Protein AF-A0A2M7IT67-F1 (afdb_monomer_lite)

Secondary structure (DSSP, 8-state):
-TT-S--TT--SSTHHHHHHHHHHHTT------TT---------HHHH-TTSHHHHHHHHHHHHHHHHTTT---SS-----

Sequence (81 aa):
EQIGYYDDKIFYGPEDIDYCLRAWHAGWEVWYYPFTKIFHHEQRITKQKFFSKISAKHFLGISYLFRKYHWKLSRDNDKIN

pLDDT: mean 85.88, std 13.6, range [35.84, 97.19]

Radius of gyration: 15.32 Å; chains: 1; bounding box: 43×25×35 Å

Structure (mmCIF, N/CA/C/O backbone):
data_AF-A0A2M7IT67-F1
#
_entry.id   AF-A0A2M7IT67-F1
#
loop_
_atom_site.group_PDB
_atom_site.id
_atom_site.type_symbol
_atom_site.label_atom_id
_atom_site.label_alt_id
_atom_site.label_comp_id
_atom_site.label_asym_id
_atom_site.label_entity_id
_atom_site.label_seq_id
_atom_site.pdbx_PDB_ins_code
_atom_site.Cartn_x
_atom_site.Cartn_y
_atom_site.Cartn_z
_atom_site.occupancy
_atom_site.B_iso_or_equiv
_atom_site.auth_seq_id
_atom_site.auth_comp_id
_atom_site.auth_asym_id
_atom_site.auth_atom_id
_atom_site.pdbx_PDB_model_num
ATOM 1 N N . GLU A 1 1 ? -14.522 -12.296 -2.406 1.00 64.44 1 GLU A N 1
ATOM 2 C CA . GLU A 1 1 ? -14.747 -11.932 -3.826 1.00 64.44 1 GLU A CA 1
ATOM 3 C C . GLU A 1 1 ? -14.975 -10.439 -4.086 1.00 64.44 1 GLU A C 1
ATOM 5 O O . GLU A 1 1 ? -14.522 -9.980 -5.121 1.00 64.44 1 GLU A O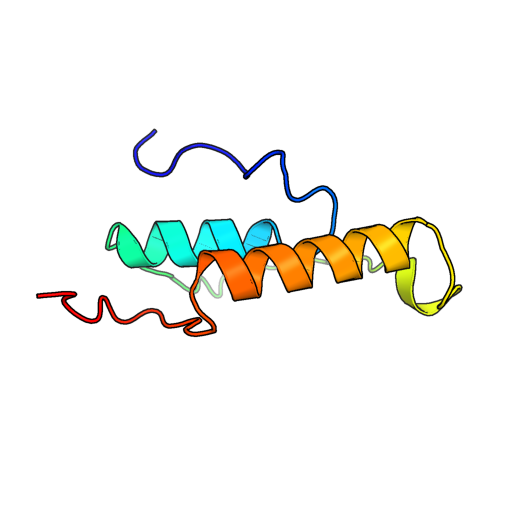 1
ATOM 10 N N . GLN A 1 2 ? -15.588 -9.663 -3.177 1.00 88.81 2 GLN A N 1
ATOM 11 C CA . GLN A 1 2 ? -16.041 -8.272 -3.406 1.00 88.81 2 GLN A CA 1
ATOM 12 C C . GLN A 1 2 ? -15.041 -7.301 -4.072 1.00 88.81 2 GLN A C 1
ATOM 14 O O . GLN A 1 2 ? -15.458 -6.509 -4.909 1.00 88.81 2 GLN A O 1
ATOM 19 N N . ILE A 1 3 ? -13.751 -7.336 -3.719 1.00 92.50 3 ILE A N 1
ATOM 20 C CA . ILE A 1 3 ? -12.750 -6.395 -4.257 1.00 92.50 3 ILE A CA 1
ATOM 21 C C . ILE A 1 3 ? -11.833 -7.001 -5.327 1.00 92.50 3 ILE A C 1
ATOM 23 O O . ILE A 1 3 ? -11.022 -6.272 -5.889 1.00 92.50 3 ILE A O 1
ATOM 27 N N . GLY A 1 4 ? -11.977 -8.291 -5.653 1.00 94.12 4 GLY A N 1
ATOM 28 C CA . GLY A 1 4 ? -11.120 -8.999 -6.615 1.00 94.12 4 GLY A CA 1
ATOM 29 C C . GLY A 1 4 ? -9.673 -9.222 -6.144 1.00 94.12 4 GLY A C 1
ATOM 30 O O . GLY A 1 4 ? -9.327 -8.949 -4.996 1.00 94.12 4 GLY A O 1
ATOM 31 N N . TYR A 1 5 ? -8.827 -9.739 -7.040 1.00 94.56 5 TYR A N 1
ATOM 32 C CA . TYR A 1 5 ? -7.396 -9.981 -6.797 1.00 94.56 5 TYR A CA 1
ATOM 33 C C . TYR A 1 5 ? -6.546 -8.713 -7.023 1.00 94.56 5 TYR A C 1
ATOM 35 O O . TYR A 1 5 ? -7.065 -7.592 -7.069 1.00 94.56 5 TYR A O 1
ATOM 43 N N . TYR A 1 6 ? -5.224 -8.861 -7.109 1.00 95.31 6 TYR A N 1
ATOM 44 C CA . TYR A 1 6 ? -4.336 -7.774 -7.520 1.00 95.31 6 TYR A CA 1
ATOM 45 C C . TYR A 1 6 ? -4.564 -7.383 -8.985 1.00 95.31 6 TYR A C 1
ATOM 47 O O . TYR A 1 6 ? -5.035 -8.177 -9.792 1.00 95.31 6 TYR A O 1
ATOM 55 N N . ASP A 1 7 ? -4.286 -6.117 -9.299 1.00 94.38 7 ASP A N 1
ATOM 56 C CA . ASP A 1 7 ? -4.373 -5.595 -10.663 1.00 94.38 7 ASP A CA 1
ATOM 57 C C . ASP A 1 7 ? -3.135 -6.059 -11.440 1.00 94.38 7 ASP A C 1
ATOM 59 O O . ASP A 1 7 ? -2.035 -5.569 -11.191 1.00 94.38 7 ASP A O 1
ATOM 63 N N . ASP A 1 8 ? -3.310 -6.976 -12.395 1.00 93.69 8 ASP A N 1
ATOM 64 C CA . ASP A 1 8 ? -2.218 -7.578 -13.181 1.00 93.69 8 ASP A CA 1
ATOM 65 C C . ASP A 1 8 ? -1.395 -6.559 -13.997 1.00 93.69 8 ASP A C 1
ATOM 67 O O . ASP A 1 8 ? -0.330 -6.881 -14.533 1.00 93.69 8 ASP A O 1
ATOM 71 N N . LYS A 1 9 ? -1.854 -5.303 -14.097 1.00 91.69 9 LYS A N 1
ATOM 72 C CA . LYS A 1 9 ? -1.078 -4.199 -14.686 1.00 91.69 9 LYS A CA 1
ATOM 73 C C . LYS A 1 9 ? 0.039 -3.703 -13.764 1.00 91.69 9 LYS A C 1
ATOM 75 O O . LYS A 1 9 ? 0.948 -3.017 -14.238 1.00 91.69 9 LYS A O 1
ATOM 80 N N . ILE A 1 10 ? -0.012 -4.032 -12.473 1.00 92.12 10 ILE A N 1
ATOM 81 C CA . ILE A 1 10 ? 0.996 -3.676 -11.476 1.00 92.12 10 ILE A CA 1
ATOM 82 C C . ILE 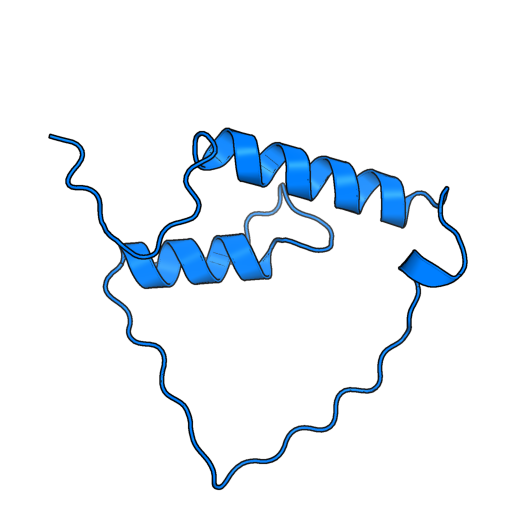A 1 10 ? 1.824 -4.921 -11.158 1.00 92.12 10 ILE A C 1
ATOM 84 O O . ILE A 1 10 ? 1.395 -5.822 -10.452 1.00 92.12 10 ILE A O 1
ATOM 88 N N . PHE A 1 11 ? 3.035 -4.972 -11.708 1.00 87.88 11 PHE A N 1
ATOM 89 C CA . PHE A 1 11 ? 3.911 -6.135 -11.553 1.00 87.88 11 PHE A CA 1
ATOM 90 C C . PHE A 1 11 ? 4.717 -6.134 -10.244 1.00 87.88 11 PHE A C 1
ATOM 92 O O . PHE A 1 11 ? 5.118 -7.200 -9.785 1.00 87.88 11 PHE A O 1
ATOM 99 N N . TYR A 1 12 ? 5.067 -4.958 -9.713 1.00 85.75 12 TYR A N 1
ATOM 100 C CA . TYR A 1 12 ? 5.938 -4.849 -8.542 1.00 85.75 12 TYR A CA 1
ATOM 101 C C . TYR A 1 12 ? 5.861 -3.466 -7.886 1.00 85.75 12 TYR A C 1
ATOM 103 O O . TYR A 1 12 ? 6.132 -2.459 -8.552 1.00 85.75 12 TYR A O 1
ATOM 111 N N . GLY A 1 13 ? 5.607 -3.440 -6.579 1.00 87.62 13 GLY A N 1
ATOM 112 C CA . GLY A 1 13 ? 5.593 -2.256 -5.729 1.00 87.62 13 GLY A CA 1
ATOM 113 C C . GLY A 1 13 ? 4.198 -1.855 -5.245 1.00 87.62 13 GLY A C 1
ATOM 114 O O . GLY A 1 13 ? 3.869 -2.212 -4.126 1.00 87.62 13 GLY A O 1
ATOM 115 N N . PRO A 1 14 ? 3.411 -1.070 -6.009 1.00 94.88 14 PRO A N 1
ATOM 116 C CA . PRO A 1 14 ? 2.184 -0.443 -5.506 1.00 94.88 14 PRO A CA 1
ATOM 117 C C . PRO A 1 14 ? 0.909 -1.295 -5.644 1.00 94.88 14 PRO A C 1
ATOM 119 O O . PRO A 1 14 ? -0.198 -0.759 -5.543 1.00 94.88 14 PRO A O 1
ATOM 122 N N . GLU A 1 15 ? 1.020 -2.592 -5.933 1.00 95.25 15 GLU A N 1
ATOM 123 C CA . GLU A 1 15 ? -0.132 -3.497 -6.045 1.00 95.25 15 GLU A CA 1
ATOM 124 C C . GLU A 1 15 ? -0.891 -3.629 -4.720 1.00 95.25 15 GLU A C 1
ATOM 126 O O . GLU A 1 15 ? -2.120 -3.730 -4.708 1.00 95.25 15 GLU A O 1
ATOM 131 N N . ASP A 1 16 ? -0.161 -3.566 -3.608 1.00 93.81 16 ASP A N 1
ATOM 132 C CA . ASP A 1 16 ? -0.692 -3.591 -2.251 1.00 93.81 16 ASP A CA 1
ATOM 133 C C . ASP A 1 16 ? -1.444 -2.295 -1.914 1.00 93.81 16 ASP A C 1
ATOM 135 O O . ASP A 1 16 ? -2.526 -2.349 -1.326 1.00 93.81 16 ASP A O 1
ATOM 139 N N . ILE A 1 17 ? -0.936 -1.139 -2.353 1.00 94.31 17 ILE A N 1
ATOM 140 C CA . ILE A 1 17 ? -1.599 0.164 -2.215 1.00 94.31 17 ILE A CA 1
ATOM 141 C C . ILE A 1 17 ? -2.923 0.161 -2.984 1.00 94.31 17 ILE A C 1
ATOM 143 O O . ILE A 1 17 ? -3.951 0.548 -2.428 1.00 94.31 17 ILE A O 1
ATOM 147 N N . ASP A 1 18 ? -2.924 -0.306 -4.239 1.00 95.69 18 ASP A N 1
ATOM 148 C CA . ASP A 1 18 ? -4.151 -0.431 -5.036 1.00 95.69 18 ASP A CA 1
ATOM 149 C C . ASP A 1 18 ? -5.191 -1.325 -4.351 1.00 95.69 18 ASP A C 1
ATOM 151 O O . ASP A 1 18 ? -6.378 -0.994 -4.310 1.00 95.69 18 ASP A O 1
ATOM 155 N N . TYR A 1 19 ? -4.747 -2.453 -3.795 1.00 94.75 19 TYR A N 1
ATOM 156 C CA . TYR A 1 19 ? -5.620 -3.370 -3.074 1.00 94.75 19 TYR A CA 1
ATOM 157 C C . TYR A 1 19 ? -6.200 -2.735 -1.803 1.00 94.75 19 TYR A C 1
ATOM 159 O O . TYR A 1 19 ? -7.405 -2.831 -1.565 1.00 94.75 19 TYR A O 1
ATOM 167 N N . CYS A 1 20 ? -5.375 -2.035 -1.016 1.00 93.44 20 CYS A N 1
ATOM 168 C CA . CYS A 1 20 ? -5.818 -1.334 0.191 1.00 93.44 20 CYS A CA 1
ATOM 169 C C . CYS A 1 20 ? -6.838 -0.232 -0.125 1.00 93.44 20 CYS A C 1
ATOM 171 O O . CYS A 1 20 ? -7.852 -0.131 0.563 1.00 93.44 20 CYS A O 1
ATOM 173 N N . LEU A 1 21 ? -6.617 0.550 -1.186 1.00 93.81 21 LEU A N 1
ATOM 174 C CA . LEU A 1 21 ? -7.563 1.582 -1.626 1.00 93.81 21 LEU A CA 1
ATOM 175 C C . LEU A 1 21 ? -8.905 0.974 -2.037 1.00 93.81 21 LEU A C 1
ATOM 177 O O . LEU A 1 21 ? -9.954 1.458 -1.618 1.00 93.81 21 LEU A O 1
ATOM 181 N N . ARG A 1 22 ? -8.896 -0.130 -2.793 1.00 94.00 22 ARG A N 1
ATOM 182 C CA . ARG A 1 22 ? -10.132 -0.850 -3.142 1.00 94.00 22 ARG A CA 1
ATOM 183 C C . ARG A 1 22 ? -10.857 -1.396 -1.917 1.00 94.00 22 ARG A C 1
ATOM 185 O O . ARG A 1 22 ? -12.080 -1.290 -1.856 1.00 94.00 22 ARG A O 1
ATOM 192 N N . ALA A 1 23 ? -10.129 -1.951 -0.948 1.00 94.25 23 ALA A N 1
ATOM 193 C CA . ALA A 1 23 ? -10.708 -2.414 0.311 1.00 94.25 23 ALA A CA 1
ATOM 194 C C . ALA A 1 23 ? -11.391 -1.260 1.062 1.00 94.25 23 ALA A C 1
ATOM 196 O O . ALA A 1 23 ? -12.545 -1.383 1.470 1.00 94.25 23 ALA A O 1
ATOM 197 N N . TRP A 1 24 ? -10.723 -0.111 1.168 1.00 92.38 24 TRP A N 1
ATOM 198 C CA . TRP A 1 24 ? -11.293 1.087 1.782 1.00 92.38 24 TRP A CA 1
ATOM 199 C C . TRP A 1 24 ? -12.534 1.599 1.055 1.00 92.38 24 TRP A C 1
ATOM 201 O O . TRP A 1 24 ? -13.555 1.836 1.699 1.00 92.38 24 TRP A O 1
ATOM 211 N N . HIS A 1 25 ? -12.494 1.703 -0.274 1.00 91.00 25 HIS A N 1
ATOM 212 C CA . HIS A 1 25 ? -13.649 2.145 -1.057 1.00 91.00 25 HIS A CA 1
ATOM 213 C C . HIS A 1 25 ? -14.836 1.176 -0.961 1.00 9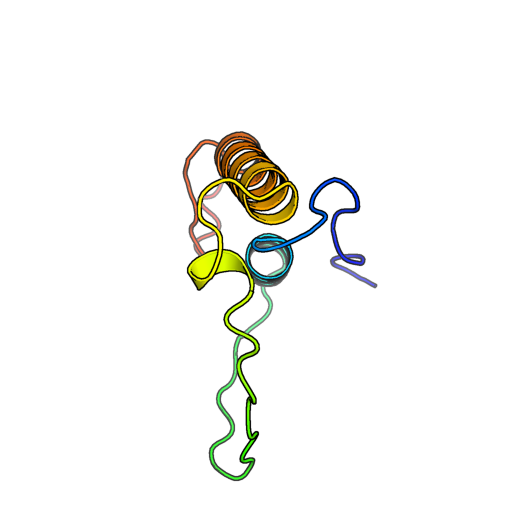1.00 25 HIS A C 1
ATOM 215 O O . HIS A 1 25 ? -15.989 1.607 -1.007 1.00 91.00 25 HIS A O 1
ATOM 221 N N . ALA A 1 26 ? -14.566 -0.114 -0.740 1.00 92.75 26 ALA A N 1
ATOM 222 C CA . ALA A 1 26 ? -15.571 -1.134 -0.445 1.00 92.75 26 ALA A CA 1
ATOM 223 C C . ALA A 1 26 ? -16.102 -1.096 1.004 1.00 92.75 26 ALA A C 1
ATOM 225 O O . ALA A 1 26 ? -16.941 -1.924 1.365 1.00 92.75 26 ALA A O 1
ATOM 226 N N . GLY A 1 27 ? -15.632 -0.153 1.827 1.00 92.00 27 GLY A N 1
ATOM 227 C CA . GLY A 1 27 ? -16.055 0.030 3.215 1.00 92.00 27 GLY A CA 1
ATOM 228 C C . GLY A 1 27 ? -15.399 -0.935 4.200 1.00 92.00 27 GLY A C 1
ATOM 229 O O . GLY A 1 27 ? -15.909 -1.106 5.304 1.00 92.00 27 GLY A O 1
ATOM 230 N N . TRP A 1 28 ? -14.303 -1.596 3.820 1.00 93.44 28 TRP A N 1
ATOM 231 C CA . TRP A 1 28 ? -13.602 -2.505 4.722 1.00 93.44 28 TRP A CA 1
ATOM 232 C C . TRP A 1 28 ? -12.795 -1.730 5.765 1.00 93.44 28 TRP A C 1
ATOM 234 O O . TRP A 1 28 ? -12.177 -0.701 5.480 1.00 93.44 28 TRP A O 1
ATOM 244 N N . GLU A 1 29 ? -12.754 -2.274 6.977 1.00 91.94 29 GLU A N 1
ATOM 245 C CA . GLU A 1 29 ? -12.000 -1.713 8.093 1.00 91.94 29 GLU A CA 1
ATOM 246 C C . GLU A 1 29 ? -10.598 -2.322 8.189 1.00 91.94 29 GLU A C 1
ATOM 248 O O . GLU A 1 29 ? -10.383 -3.501 7.904 1.00 91.94 29 GLU A O 1
ATOM 253 N N . VAL A 1 30 ? -9.637 -1.521 8.651 1.00 91.69 30 VAL A N 1
ATOM 254 C CA . VAL A 1 30 ? -8.274 -1.982 8.935 1.00 91.69 30 VAL A CA 1
ATOM 255 C C . VAL A 1 30 ? -8.107 -2.111 10.440 1.00 91.69 30 VAL A C 1
ATOM 257 O O . VAL A 1 30 ? -8.203 -1.123 11.167 1.00 91.69 30 VAL A O 1
ATOM 260 N N . TRP A 1 31 ? -7.822 -3.329 10.893 1.00 93.75 31 TRP A N 1
ATOM 261 C CA . TRP A 1 31 ? -7.662 -3.661 12.304 1.00 93.75 31 TRP A CA 1
ATOM 262 C C . TRP A 1 31 ? -6.202 -3.976 12.629 1.00 93.75 31 TRP A C 1
ATOM 264 O O . TRP A 1 31 ? -5.528 -4.700 11.897 1.00 93.75 31 TRP A O 1
ATOM 274 N N . TYR A 1 32 ? -5.720 -3.458 13.757 1.00 93.69 32 TYR A N 1
ATOM 275 C CA . TYR A 1 32 ? -4.414 -3.807 14.311 1.00 93.69 32 TYR A CA 1
ATOM 276 C C . TYR A 1 32 ? -4.579 -4.840 15.429 1.00 93.69 32 TYR A C 1
ATOM 278 O O . TYR A 1 32 ? -5.356 -4.628 16.359 1.00 93.69 32 TYR A O 1
ATOM 286 N N . TYR A 1 33 ? -3.827 -5.941 15.360 1.00 95.94 33 TYR A N 1
ATOM 287 C CA . TYR A 1 33 ? -3.871 -7.010 16.356 1.00 95.94 33 TYR A CA 1
ATOM 288 C C . TYR A 1 33 ? -2.506 -7.173 17.052 1.00 95.94 33 TYR A C 1
ATOM 290 O O . TYR A 1 33 ? -1.577 -7.724 16.459 1.00 95.94 33 TYR A O 1
ATOM 298 N N . PRO A 1 34 ? -2.357 -6.718 18.313 1.00 95.38 34 PRO A N 1
ATOM 299 C CA . PRO A 1 34 ? -1.049 -6.596 18.965 1.00 95.38 34 PRO A CA 1
ATOM 300 C C . PRO A 1 34 ? -0.433 -7.928 19.417 1.00 95.38 34 PRO A C 1
ATOM 302 O O . PRO A 1 34 ? 0.739 -7.963 19.790 1.00 95.38 34 PRO A O 1
ATOM 305 N N . PHE A 1 35 ? -1.197 -9.024 19.418 1.00 97.19 35 PHE A N 1
ATOM 306 C CA . PHE A 1 35 ? -0.721 -10.327 19.898 1.00 97.19 35 PHE A CA 1
ATOM 307 C C . PHE A 1 35 ? -0.019 -11.157 18.814 1.00 97.19 35 PHE A C 1
ATOM 309 O O . PHE A 1 35 ? 0.539 -12.211 19.116 1.00 97.19 35 PHE A O 1
ATOM 316 N N . THR A 1 36 ? 0.012 -10.680 17.567 1.00 95.62 36 THR A N 1
ATOM 317 C CA . THR A 1 36 ? 0.743 -11.319 16.467 1.00 95.62 36 THR A CA 1
ATOM 318 C C . THR A 1 36 ? 2.009 -10.535 16.139 1.00 95.62 36 THR A C 1
ATOM 320 O O . THR A 1 36 ? 1.999 -9.309 16.071 1.00 95.62 36 THR A O 1
ATOM 323 N N . LYS A 1 37 ? 3.113 -11.250 15.900 1.00 94.19 37 LYS A N 1
ATOM 324 C CA . LYS A 1 37 ? 4.386 -10.677 15.444 1.00 94.19 37 LYS A CA 1
ATOM 325 C C . LYS A 1 37 ? 4.787 -11.317 14.123 1.00 94.19 37 LYS A C 1
ATOM 327 O O . LYS A 1 37 ? 4.757 -12.538 14.000 1.00 94.19 37 LYS A O 1
ATOM 332 N N . ILE A 1 38 ? 5.175 -10.489 13.159 1.00 93.75 38 ILE A N 1
ATOM 333 C CA . ILE A 1 38 ? 5.623 -10.915 11.831 1.00 93.75 38 ILE A CA 1
ATOM 334 C C . ILE A 1 38 ? 7.040 -10.385 11.624 1.00 93.75 38 ILE A C 1
ATOM 336 O O . ILE A 1 38 ? 7.298 -9.201 11.832 1.00 93.75 38 ILE A O 1
ATOM 340 N N . PHE A 1 39 ? 7.956 -11.260 11.212 1.00 94.12 39 PHE A N 1
ATOM 341 C CA . PHE A 1 39 ? 9.320 -10.881 10.850 1.00 94.12 39 PHE A CA 1
ATOM 342 C C . PHE A 1 39 ? 9.412 -10.699 9.337 1.00 94.12 39 PHE A C 1
ATOM 344 O O . PHE A 1 39 ? 9.107 -11.618 8.579 1.00 94.12 39 PHE A O 1
ATOM 351 N N . HIS A 1 40 ? 9.841 -9.517 8.895 1.00 90.44 40 HIS A N 1
ATOM 352 C CA . HIS A 1 40 ? 10.042 -9.218 7.481 1.00 90.44 40 HIS A CA 1
ATOM 353 C C . HIS A 1 40 ? 11.540 -9.154 7.167 1.00 90.44 40 HIS A C 1
ATOM 355 O O . HIS A 1 40 ? 12.241 -8.237 7.592 1.00 90.44 40 HIS A O 1
ATOM 361 N N . HIS A 1 41 ? 12.032 -10.131 6.406 1.00 90.31 41 HIS A N 1
ATOM 362 C CA . HIS A 1 41 ? 13.395 -10.122 5.883 1.00 90.31 41 HIS A CA 1
ATOM 363 C C . HIS A 1 41 ? 13.448 -9.331 4.571 1.00 90.31 41 HIS A C 1
ATOM 365 O O . HIS A 1 41 ? 13.124 -9.851 3.503 1.00 90.31 41 HIS A O 1
ATOM 371 N N . GLU A 1 42 ? 13.844 -8.059 4.648 1.00 83.56 42 GLU A N 1
ATOM 372 C CA . GLU A 1 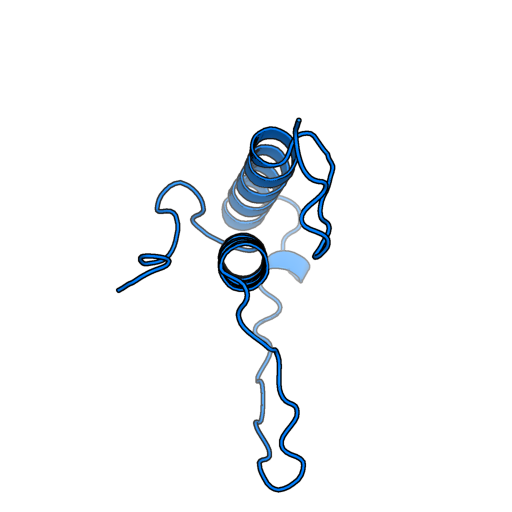42 ? 13.929 -7.196 3.469 1.00 83.56 42 GLU A CA 1
ATOM 373 C C . GLU A 1 42 ? 15.051 -7.625 2.506 1.00 83.56 42 GLU A C 1
ATOM 375 O O .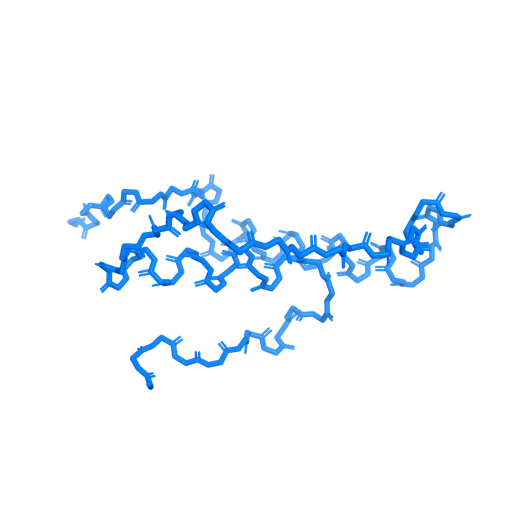 GLU A 1 42 ? 16.217 -7.736 2.876 1.00 83.56 42 GLU A O 1
ATOM 380 N N . GLN A 1 43 ? 14.720 -7.805 1.225 1.00 78.69 43 GLN A N 1
ATOM 381 C CA . GLN A 1 43 ? 15.704 -8.171 0.193 1.00 78.69 43 GLN A CA 1
ATOM 382 C C . GLN A 1 43 ? 16.426 -6.946 -0.408 1.00 78.69 43 GLN A C 1
ATOM 384 O O . GLN A 1 43 ? 17.448 -7.083 -1.081 1.00 78.69 43 GLN A O 1
ATOM 389 N N . ARG A 1 44 ? 15.903 -5.728 -0.180 1.00 76.81 44 ARG A N 1
ATOM 390 C CA . ARG A 1 44 ? 16.448 -4.428 -0.645 1.00 76.81 44 ARG A CA 1
ATOM 391 C C . ARG A 1 44 ? 16.822 -4.379 -2.138 1.00 76.81 44 ARG A C 1
ATOM 393 O O . ARG A 1 44 ? 17.722 -3.632 -2.525 1.00 76.81 44 ARG A O 1
ATOM 400 N N . ILE A 1 45 ? 16.138 -5.150 -2.983 1.00 69.62 45 ILE A N 1
ATOM 401 C CA . ILE A 1 45 ? 16.496 -5.357 -4.399 1.00 69.62 45 ILE A CA 1
ATOM 402 C C . ILE A 1 45 ? 16.554 -4.034 -5.179 1.00 69.62 45 ILE A C 1
ATOM 404 O O . ILE A 1 45 ? 17.485 -3.798 -5.947 1.00 69.62 45 ILE A O 1
ATOM 408 N N . THR A 1 46 ? 15.603 -3.131 -4.938 1.00 63.25 46 THR A N 1
ATOM 409 C CA . THR A 1 46 ? 15.531 -1.812 -5.590 1.00 63.25 46 THR A CA 1
ATOM 410 C C . THR A 1 46 ? 16.634 -0.851 -5.142 1.00 63.25 46 THR A C 1
ATOM 412 O O . THR A 1 46 ? 17.042 0.013 -5.915 1.00 63.25 46 THR A O 1
ATOM 415 N N . LYS A 1 47 ? 17.170 -1.021 -3.925 1.00 61.69 47 LYS A N 1
ATOM 416 C CA . LYS A 1 47 ? 18.202 -0.147 -3.340 1.00 61.69 47 LYS A CA 1
ATOM 417 C C . LYS A 1 47 ? 19.609 -0.467 -3.850 1.00 61.69 47 LYS A C 1
ATOM 419 O O . LYS A 1 47 ? 20.474 0.401 -3.847 1.00 61.69 47 LYS A O 1
ATOM 424 N N . GLN A 1 48 ? 19.838 -1.701 -4.298 1.00 61.03 48 GLN A N 1
ATOM 425 C CA . GLN A 1 48 ? 21.147 -2.143 -4.786 1.00 61.03 48 GLN A CA 1
ATOM 426 C C . GLN A 1 48 ? 21.427 -1.695 -6.230 1.00 61.03 48 GLN A C 1
ATOM 428 O O . GLN A 1 48 ? 22.586 -1.545 -6.609 1.00 61.03 48 GLN A O 1
ATOM 433 N N . LYS A 1 49 ? 20.385 -1.474 -7.048 1.00 62.41 49 LYS A N 1
ATOM 434 C CA . LYS A 1 49 ? 20.516 -1.055 -8.455 1.00 62.41 49 LYS A CA 1
ATOM 435 C C . LYS A 1 49 ? 19.399 -0.083 -8.848 1.00 62.41 49 LYS A C 1
ATOM 437 O O . LYS A 1 49 ? 18.345 -0.499 -9.330 1.00 62.41 49 LYS A O 1
ATOM 442 N N . PHE A 1 50 ? 19.664 1.216 -8.706 1.00 59.12 50 PHE A N 1
ATOM 443 C CA . PHE A 1 50 ? 18.721 2.289 -9.057 1.00 59.12 50 PHE A CA 1
ATOM 444 C C . PHE A 1 50 ? 18.188 2.193 -10.501 1.00 59.12 50 PHE A C 1
ATOM 446 O O . PHE A 1 50 ? 17.003 2.418 -10.718 1.00 59.12 50 PHE A O 1
ATOM 453 N N . PHE A 1 51 ? 19.007 1.755 -11.465 1.00 68.44 51 PHE A N 1
ATOM 454 C CA . PHE A 1 51 ? 18.625 1.614 -12.882 1.00 68.44 51 PHE A CA 1
ATOM 455 C C . PHE A 1 51 ? 18.306 0.171 -13.309 1.00 68.44 51 PHE A C 1
ATOM 457 O O . PHE A 1 51 ? 18.585 -0.239 -14.435 1.00 68.44 51 PHE A O 1
ATOM 464 N N . SER A 1 52 ? 17.752 -0.650 -12.415 1.00 81.06 52 SER A N 1
ATOM 465 C CA . SER A 1 52 ? 17.332 -2.006 -12.785 1.00 81.06 52 SER A CA 1
ATOM 466 C C . SER A 1 52 ? 15.992 -2.016 -13.535 1.00 81.06 52 SER A C 1
ATOM 468 O O . SER A 1 52 ? 15.152 -1.132 -13.361 1.00 81.06 52 SER A O 1
ATOM 470 N N . LYS A 1 53 ? 15.739 -3.075 -14.320 1.00 84.00 53 LYS A N 1
ATOM 471 C CA . LYS A 1 53 ? 14.417 -3.321 -14.934 1.00 84.00 53 LYS A CA 1
ATOM 472 C C . LYS A 1 53 ? 13.293 -3.351 -13.889 1.00 84.00 53 LYS A C 1
ATOM 474 O O . LYS A 1 53 ? 12.177 -2.942 -14.188 1.00 84.00 53 LYS A O 1
ATOM 479 N N . ILE A 1 54 ? 13.591 -3.824 -12.676 1.00 86.56 54 ILE A N 1
ATOM 480 C CA . ILE A 1 54 ? 12.646 -3.861 -11.554 1.00 86.56 54 ILE A CA 1
ATOM 481 C C . ILE A 1 54 ? 12.310 -2.437 -11.111 1.00 86.56 54 ILE A C 1
ATOM 483 O O . ILE A 1 54 ? 11.137 -2.114 -10.983 1.00 86.56 54 ILE A O 1
ATOM 487 N N . SER A 1 55 ? 13.309 -1.563 -10.971 1.00 86.62 55 SER A N 1
ATOM 488 C CA . SER A 1 55 ? 13.101 -0.150 -10.632 1.00 86.62 55 SER A CA 1
ATOM 489 C C . SER A 1 55 ? 12.254 0.576 -11.683 1.00 86.62 55 SER A C 1
ATOM 491 O O . SER A 1 55 ? 11.359 1.338 -11.329 1.00 86.62 55 SER A O 1
ATOM 493 N N . ALA A 1 56 ? 12.474 0.295 -12.973 1.00 88.81 56 ALA A N 1
ATOM 494 C CA . ALA A 1 56 ? 11.653 0.851 -14.051 1.00 88.81 56 ALA A CA 1
ATOM 495 C C . ALA A 1 56 ? 10.196 0.360 -13.982 1.00 88.81 56 ALA A C 1
ATOM 497 O O . ALA A 1 56 ? 9.274 1.169 -14.039 1.00 88.81 56 ALA A O 1
ATOM 498 N N . LYS A 1 57 ? 9.973 -0.951 -13.802 1.00 89.56 57 LYS A N 1
ATOM 499 C CA . LYS A 1 57 ? 8.622 -1.507 -13.610 1.00 89.56 57 LYS A CA 1
ATOM 500 C C . LYS A 1 57 ? 7.936 -0.935 -12.369 1.00 89.56 57 LYS A C 1
ATOM 502 O O . LYS A 1 57 ? 6.751 -0.628 -12.434 1.00 89.56 57 LYS A O 1
ATOM 507 N N . HIS A 1 58 ? 8.685 -0.744 -11.287 1.00 90.56 58 HIS A N 1
ATOM 508 C CA . HIS A 1 58 ? 8.190 -0.131 -10.061 1.00 90.56 58 HIS A CA 1
ATOM 509 C C . HIS A 1 58 ? 7.704 1.300 -10.315 1.00 90.56 58 HIS A C 1
ATOM 511 O O . HIS A 1 58 ? 6.565 1.637 -10.004 1.00 90.56 58 HIS A O 1
ATOM 517 N N . PHE A 1 59 ? 8.527 2.123 -10.972 1.00 91.50 59 PHE A N 1
ATOM 518 C CA . PHE A 1 59 ? 8.162 3.493 -11.333 1.00 91.50 59 PHE A CA 1
ATOM 519 C C . PHE A 1 59 ? 6.942 3.560 -12.267 1.00 91.50 59 PHE A C 1
ATOM 521 O O . PHE A 1 59 ? 6.058 4.400 -12.079 1.00 91.50 59 PHE A O 1
ATOM 528 N N . LEU A 1 60 ? 6.861 2.659 -13.253 1.00 93.25 60 LEU A N 1
ATOM 529 C CA . LEU A 1 60 ? 5.699 2.546 -14.141 1.00 93.25 60 LEU A CA 1
ATOM 530 C C . LEU A 1 60 ? 4.432 2.151 -13.371 1.00 93.25 60 LEU A C 1
ATOM 532 O O . LEU A 1 60 ? 3.380 2.742 -13.609 1.00 93.25 60 LEU A O 1
ATOM 536 N N . GLY A 1 61 ? 4.536 1.213 -12.426 1.00 94.50 61 GLY A N 1
ATOM 537 C CA . GLY A 1 61 ? 3.436 0.829 -11.540 1.00 94.50 61 GLY A CA 1
ATOM 538 C C . GLY A 1 61 ? 2.944 2.004 -10.698 1.00 94.50 61 GLY A C 1
ATOM 539 O O . GLY A 1 61 ? 1.742 2.249 -10.631 1.00 94.50 61 GLY A O 1
ATOM 540 N N . ILE A 1 62 ? 3.865 2.787 -10.127 1.00 94.50 62 ILE A N 1
ATOM 541 C CA . ILE A 1 62 ? 3.525 3.982 -9.338 1.00 94.50 62 ILE A CA 1
ATOM 542 C C . ILE A 1 62 ? 2.810 5.007 -10.225 1.00 94.50 62 ILE A C 1
ATOM 544 O O . ILE A 1 62 ? 1.740 5.500 -9.875 1.00 94.50 62 ILE A O 1
ATOM 548 N N . SER A 1 63 ? 3.355 5.286 -11.409 1.00 94.62 63 SER A N 1
ATOM 549 C CA . SER A 1 63 ? 2.761 6.232 -12.363 1.00 94.62 63 SER A CA 1
ATOM 550 C C . SER A 1 63 ? 1.361 5.792 -12.812 1.00 94.62 63 SER A C 1
ATOM 552 O O . SER A 1 63 ? 0.451 6.615 -12.940 1.00 94.62 63 SER A O 1
ATOM 554 N N . TYR A 1 64 ? 1.164 4.486 -13.020 1.00 95.62 64 TYR A N 1
ATOM 555 C CA . TYR A 1 64 ? -0.143 3.902 -13.310 1.00 95.62 64 TYR A CA 1
ATOM 556 C C . TYR A 1 64 ? -1.124 4.093 -12.149 1.00 95.62 64 TYR A C 1
ATOM 558 O O . TYR A 1 64 ? -2.245 4.536 -12.399 1.00 95.62 64 TYR A O 1
ATOM 566 N N . LEU A 1 65 ? -0.701 3.824 -10.908 1.00 95.62 65 LEU A N 1
ATOM 567 C CA . LEU A 1 65 ? -1.516 4.016 -9.707 1.00 95.62 65 LEU A CA 1
ATOM 568 C C . LEU A 1 65 ? -1.991 5.471 -9.594 1.00 95.62 65 LEU A C 1
ATOM 570 O O . LEU A 1 65 ? -3.190 5.725 -9.521 1.00 95.62 65 LEU A O 1
ATOM 574 N N . PHE A 1 66 ? -1.075 6.441 -9.661 1.00 94.62 66 PHE A N 1
ATOM 575 C CA . PHE A 1 66 ? -1.436 7.861 -9.570 1.00 94.62 66 PHE A CA 1
ATOM 576 C C . PHE A 1 66 ? -2.428 8.283 -10.654 1.00 94.62 66 PHE A C 1
ATOM 578 O O . PHE A 1 66 ? -3.377 9.016 -10.372 1.00 94.62 66 PHE A O 1
ATOM 585 N N . ARG A 1 67 ? -2.260 7.779 -11.882 1.00 94.94 67 ARG A N 1
ATOM 586 C CA . ARG A 1 67 ? -3.216 8.024 -12.967 1.00 94.94 67 ARG A CA 1
ATOM 587 C C . ARG A 1 67 ? -4.575 7.374 -12.698 1.00 94.94 67 ARG A C 1
ATOM 589 O O . ARG A 1 67 ? -5.589 8.023 -12.929 1.00 94.94 67 ARG A O 1
ATOM 596 N N . LYS A 1 68 ? -4.599 6.123 -12.221 1.00 94.06 68 LYS A N 1
ATOM 597 C CA . LYS A 1 68 ? -5.823 5.358 -11.909 1.00 94.06 68 LYS A CA 1
ATOM 598 C C . LYS A 1 68 ? -6.686 6.070 -10.865 1.00 94.06 68 LYS A C 1
ATOM 600 O O . LYS A 1 68 ? -7.901 6.081 -11.005 1.00 94.06 68 LYS A O 1
ATOM 605 N N . TYR A 1 69 ? -6.055 6.697 -9.875 1.00 93.06 69 TYR A N 1
ATOM 606 C CA . TYR A 1 69 ? -6.734 7.401 -8.783 1.00 93.06 69 TYR A CA 1
ATOM 607 C C . TYR A 1 69 ? -6.756 8.927 -8.952 1.00 93.06 69 TYR A C 1
ATOM 609 O O . TYR A 1 69 ? -7.008 9.645 -7.991 1.00 93.06 69 TYR A O 1
ATOM 617 N N . HIS A 1 70 ? -6.476 9.455 -10.150 1.00 91.19 70 HIS A N 1
ATOM 618 C CA . HIS A 1 70 ? -6.498 10.900 -10.428 1.00 91.19 70 HIS A CA 1
ATOM 619 C C . HIS A 1 70 ? -5.716 11.745 -9.402 1.00 91.19 70 HIS A C 1
ATOM 621 O O . HIS A 1 70 ? -6.153 12.828 -9.016 1.00 91.19 70 HIS A O 1
ATOM 627 N N . TRP A 1 71 ? -4.562 11.244 -8.950 1.00 89.62 71 TRP A N 1
ATOM 628 C CA . TRP A 1 71 ? -3.718 11.863 -7.918 1.00 89.62 71 TRP A CA 1
ATOM 629 C C . TRP A 1 71 ? -4.366 12.021 -6.531 1.00 89.62 71 TRP A C 1
ATOM 631 O O . TRP A 1 71 ? -3.821 12.712 -5.672 1.00 89.62 71 TRP A O 1
ATOM 641 N N . LYS A 1 72 ? -5.486 11.336 -6.278 1.00 88.44 72 LYS A N 1
ATOM 642 C CA . LYS A 1 72 ? -6.196 11.307 -4.996 1.00 88.44 72 LYS A CA 1
ATOM 643 C C . LYS A 1 72 ? -6.128 9.915 -4.369 1.00 88.44 72 LYS A C 1
ATOM 645 O O . LYS A 1 72 ? -6.982 9.068 -4.601 1.00 88.44 72 LYS A O 1
ATOM 650 N N . LEU A 1 73 ? -5.107 9.683 -3.551 1.00 88.88 73 LEU A N 1
ATOM 651 C CA . LEU A 1 73 ? -4.970 8.459 -2.759 1.00 88.88 73 LEU A CA 1
ATOM 652 C C . LEU A 1 73 ? -5.570 8.717 -1.370 1.00 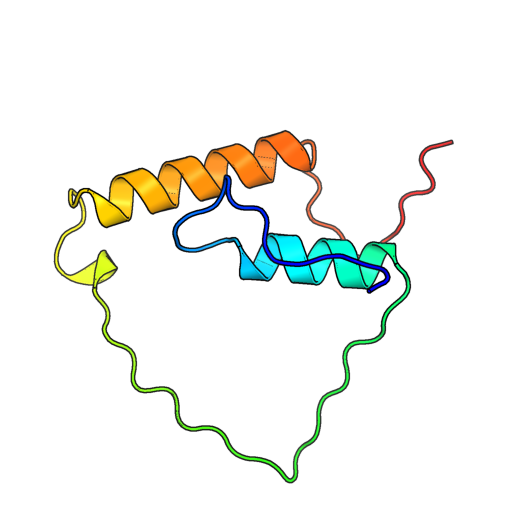88.88 73 LEU A C 1
ATOM 654 O O . LEU A 1 73 ? -4.853 9.097 -0.447 1.00 88.88 73 LEU A O 1
ATOM 658 N N . SER A 1 74 ? -6.891 8.587 -1.244 1.00 87.00 74 SER A N 1
ATOM 659 C CA . SER A 1 74 ? -7.605 8.797 0.021 1.00 87.00 74 SER A CA 1
ATOM 660 C C . SER A 1 74 ? -8.448 7.582 0.387 1.00 87.00 74 SER A C 1
ATOM 662 O O . SER A 1 74 ? -8.956 6.877 -0.480 1.00 87.00 74 SER A O 1
ATOM 664 N N . ARG A 1 75 ? -8.602 7.363 1.696 1.00 81.50 75 ARG A N 1
ATOM 665 C CA . ARG A 1 75 ? -9.566 6.407 2.252 1.00 81.50 75 ARG A CA 1
ATOM 666 C C . ARG A 1 75 ? -10.993 6.923 2.133 1.00 81.50 75 ARG A C 1
ATOM 668 O O . ARG A 1 75 ? -11.929 6.129 2.077 1.00 81.50 75 ARG A O 1
ATOM 675 N N . ASP A 1 76 ? -11.154 8.240 2.152 1.00 73.69 76 ASP A N 1
ATOM 676 C CA . ASP A 1 76 ? -12.471 8.836 2.110 1.00 73.69 76 ASP A CA 1
ATOM 677 C C . ASP A 1 76 ? -13.089 8.511 0.755 1.00 73.69 76 ASP A C 1
ATOM 679 O O . ASP A 1 76 ? -12.532 8.821 -0.302 1.00 73.69 76 ASP A O 1
ATOM 683 N N . ASN A 1 77 ? -14.257 7.871 0.796 1.00 61.69 77 ASN A N 1
ATOM 684 C CA . ASN A 1 77 ? -15.188 7.919 -0.313 1.00 61.69 77 ASN A CA 1
ATOM 685 C C . ASN A 1 77 ? -15.633 9.377 -0.412 1.00 61.69 77 ASN A C 1
ATOM 687 O O . ASN A 1 77 ? -16.704 9.731 0.086 1.00 61.69 77 ASN A O 1
ATOM 691 N N . ASP A 1 78 ? -14.791 10.229 -1.009 1.00 54.53 78 ASP A N 1
ATOM 692 C CA . ASP A 1 78 ? -15.252 11.438 -1.671 1.00 54.53 78 ASP A CA 1
ATOM 693 C C . ASP A 1 78 ? -16.438 10.947 -2.486 1.00 54.53 78 ASP A C 1
ATOM 695 O O . ASP A 1 78 ? -16.279 10.178 -3.436 1.00 54.53 78 ASP A O 1
ATOM 699 N N . LYS A 1 79 ? -17.644 11.270 -2.020 1.00 45.78 79 LYS A N 1
ATOM 700 C CA . LYS A 1 79 ? -18.860 11.027 -2.769 1.00 45.78 79 LYS A CA 1
ATOM 701 C C . LYS A 1 79 ? -18.642 11.803 -4.055 1.00 45.78 79 LYS A C 1
ATOM 703 O O . LYS A 1 79 ? -18.788 13.024 -4.065 1.00 45.78 79 LYS A O 1
ATOM 708 N N . ILE A 1 80 ? -18.191 11.114 -5.098 1.00 43.69 80 ILE A N 1
ATOM 709 C CA . ILE A 1 80 ? -18.258 11.613 -6.458 1.00 43.69 80 ILE A CA 1
ATOM 710 C C . ILE A 1 80 ? -19.760 11.646 -6.728 1.00 43.69 80 ILE A C 1
ATOM 712 O O . ILE A 1 80 ? -20.351 10.646 -7.127 1.00 43.69 80 ILE A O 1
ATOM 716 N N . ASN A 1 81 ? -20.379 12.756 -6.324 1.00 35.84 81 ASN A N 1
ATOM 717 C CA . ASN A 1 81 ? -21.629 13.214 -6.902 1.00 35.84 81 ASN A CA 1
ATOM 718 C C . ASN A 1 81 ? -21.366 13.533 -8.371 1.00 35.84 81 ASN A C 1
ATOM 720 O O . ASN A 1 81 ? -20.320 14.170 -8.645 1.00 35.84 81 ASN A O 1
#

Foldseek 3Di:
DQQDDFDPLQDDDCSVLVSVLSCLLVVHDDDDDPVDDDDDDDPCPCVVDVPDPRVVSNVVNVVVVCVVCVVDSDSDPPVPD